Protein AF-Q8W3N2-F1 (afdb_monomer)

Sequence (60 aa):
KLSQMILDKKFAGTLDQGAGCLIIFEDPKTEAIFPATLETISNVGKVVDSLYMRSAKIMA

Foldseek 3Di:
DVVVCCVVPVFPWDQDPPVRDIGGDDDDPPDPVVVVVVVVVVVVVVVVVVVVVVVVVVVD

pLDDT: mean 92.33, std 6.73, range [60.47, 98.5]

InterPro domains:
  IPR040780 6S proteasome subunit Rpn6, C-terminal helix domain [PF18503] (33-55)
  IPR050871 26S Proteasome and COP9 Signalosome Components [PTHR10678] (1-57)

Structure (mmCIF, N/CA/C/O backbone):
data_AF-Q8W3N2-F1
#
_entry.id   AF-Q8W3N2-F1
#
loop_
_atom_site.group_PDB
_atom_site.id
_atom_site.type_symbol
_atom_site.label_atom_id
_atom_site.label_alt_id
_atom_site.label_comp_id
_atom_site.label_asym_id
_atom_site.label_entity_id
_atom_site.label_seq_id
_atom_site.pdbx_PDB_ins_code
_atom_site.Cartn_x
_atom_site.Cartn_y
_atom_site.Cartn_z
_atom_site.occupancy
_atom_site.B_iso_or_equiv
_atom_site.auth_seq_id
_atom_site.auth_comp_id
_atom_site.auth_asym_id
_atom_site.auth_atom_id
_atom_site.pdbx_PDB_model_num
ATOM 1 N N . LYS A 1 1 ? -12.692 13.007 22.616 1.00 87.00 1 LYS A N 1
ATOM 2 C CA . LYS A 1 1 ? -11.579 12.174 23.152 1.00 87.00 1 LYS A CA 1
ATOM 3 C C . LYS A 1 1 ? -11.392 10.882 22.348 1.00 87.00 1 LYS A C 1
ATOM 5 O O . LYS A 1 1 ? -10.268 10.619 21.960 1.00 87.00 1 LYS A O 1
ATOM 10 N N . LEU A 1 2 ? -12.458 10.141 22.011 1.00 90.81 2 LEU A N 1
ATOM 11 C CA . LEU A 1 2 ? -12.383 8.946 21.144 1.00 90.81 2 LEU A CA 1
ATOM 12 C C . LEU A 1 2 ? -11.940 9.244 19.703 1.00 90.81 2 LEU A C 1
ATOM 14 O O . LEU A 1 2 ? -11.091 8.542 19.174 1.00 90.81 2 LEU A O 1
ATOM 18 N N . SER A 1 3 ? -12.438 10.330 19.104 1.00 91.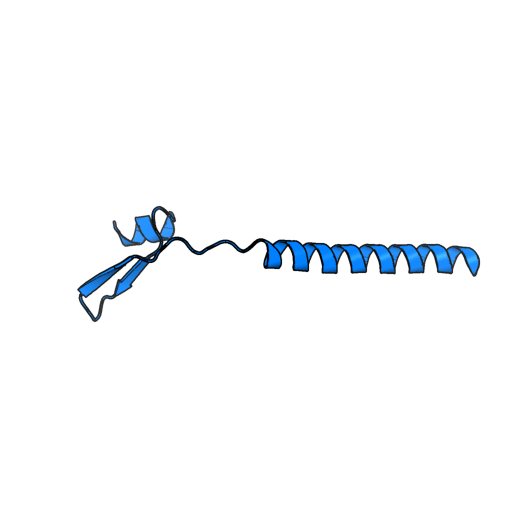50 3 SER A N 1
ATOM 19 C CA . SER A 1 3 ? -11.986 10.801 17.785 1.00 91.50 3 SER A CA 1
ATOM 20 C C . SER A 1 3 ? -10.468 10.991 17.724 1.00 91.50 3 SER A C 1
ATOM 22 O O . SER A 1 3 ? -9.830 10.575 16.766 1.00 91.50 3 SER A O 1
ATOM 24 N N . GLN A 1 4 ? -9.877 11.542 18.789 1.00 95.62 4 GLN A N 1
ATOM 25 C CA . GLN A 1 4 ? -8.429 11.699 18.896 1.00 95.62 4 GLN A CA 1
ATOM 26 C C . GLN A 1 4 ? -7.709 10.351 18.975 1.00 95.62 4 GLN A C 1
ATOM 28 O O . GLN A 1 4 ? -6.650 10.203 18.391 1.00 95.62 4 GLN A O 1
ATOM 33 N N . MET A 1 5 ? -8.276 9.345 19.647 1.00 94.38 5 MET A N 1
ATOM 34 C CA . MET A 1 5 ? -7.661 8.013 19.711 1.00 94.38 5 MET A CA 1
ATOM 35 C C . MET A 1 5 ? -7.628 7.318 18.343 1.00 94.38 5 MET A C 1
ATOM 37 O O . MET A 1 5 ? -6.651 6.633 18.049 1.00 94.38 5 MET A O 1
ATOM 41 N N . ILE A 1 6 ? -8.648 7.543 17.507 1.00 92.56 6 ILE A N 1
ATOM 42 C CA . ILE A 1 6 ? -8.680 7.074 16.113 1.00 92.56 6 ILE A CA 1
ATOM 43 C C . ILE A 1 6 ? -7.607 7.801 15.284 1.00 92.56 6 ILE A C 1
ATOM 45 O O . ILE A 1 6 ? -6.837 7.154 14.578 1.00 92.56 6 ILE A O 1
ATOM 49 N N . LEU A 1 7 ? -7.500 9.132 15.406 1.00 93.56 7 LEU A N 1
ATOM 50 C CA . LEU A 1 7 ? -6.482 9.930 14.702 1.00 93.56 7 LEU A CA 1
ATOM 51 C C . LEU A 1 7 ? -5.049 9.579 15.132 1.00 93.56 7 LEU A C 1
ATOM 53 O O . LEU A 1 7 ? -4.154 9.501 14.295 1.00 93.56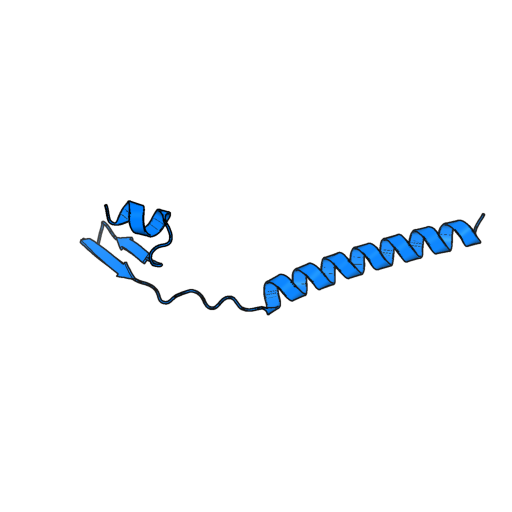 7 LEU A O 1
ATOM 57 N N . ASP A 1 8 ? -4.853 9.302 16.421 1.00 96.06 8 ASP A N 1
ATOM 58 C CA . ASP A 1 8 ? -3.585 8.849 17.001 1.00 96.06 8 ASP A CA 1
ATOM 59 C C . ASP A 1 8 ? -3.251 7.389 16.633 1.00 96.06 8 ASP A C 1
ATOM 61 O O . ASP A 1 8 ? -2.219 6.876 17.064 1.00 96.06 8 ASP A O 1
ATOM 65 N N . LYS A 1 9 ? -4.125 6.691 15.890 1.00 90.50 9 LYS A N 1
ATOM 66 C CA . LYS A 1 9 ? -4.006 5.264 15.544 1.00 90.50 9 LYS A CA 1
ATOM 67 C C . LYS A 1 9 ? -3.848 4.334 16.756 1.00 90.50 9 LYS A C 1
ATOM 69 O O . LYS A 1 9 ? -3.196 3.300 16.665 1.00 90.50 9 LYS A O 1
ATOM 74 N N . LYS A 1 10 ? -4.459 4.673 17.898 1.00 92.00 10 LYS A N 1
ATOM 75 C CA . LYS A 1 10 ? -4.463 3.802 19.094 1.00 92.00 10 LYS A CA 1
ATOM 76 C C . LYS A 1 10 ? -5.340 2.562 18.914 1.00 92.00 10 LYS A C 1
ATOM 78 O O . LYS A 1 10 ? -5.139 1.577 19.612 1.00 92.00 10 LYS A O 1
ATOM 83 N N . PHE A 1 11 ? -6.318 2.641 18.016 1.00 89.50 11 PHE A N 1
ATOM 84 C CA . PHE A 1 11 ? -7.118 1.529 17.510 1.00 89.50 11 PHE A CA 1
ATOM 85 C C . PHE A 1 11 ? -7.736 1.933 16.164 1.00 89.50 11 PHE A C 1
ATOM 87 O O . PHE A 1 11 ? -7.947 3.125 15.909 1.00 89.50 11 PHE A O 1
ATOM 94 N N . ALA A 1 12 ? -8.052 0.957 15.315 1.00 92.00 12 ALA A N 1
ATOM 95 C CA . ALA A 1 12 ? -8.811 1.186 14.091 1.00 92.00 12 ALA A CA 1
ATOM 96 C C . ALA A 1 12 ? -10.312 1.265 14.407 1.00 92.00 12 ALA A C 1
ATOM 98 O O . ALA A 1 12 ? -10.872 0.384 15.058 1.00 92.00 12 ALA A O 1
ATOM 99 N N . GLY A 1 13 ? -10.988 2.325 13.964 1.00 92.75 13 GLY A N 1
ATOM 100 C CA . GLY A 1 13 ? -12.417 2.473 14.219 1.00 92.75 13 GLY A CA 1
ATOM 101 C C . GLY A 1 13 ? -13.043 3.702 13.577 1.00 92.75 13 GLY A C 1
ATOM 102 O O . GLY A 1 13 ? -12.353 4.557 13.019 1.00 92.75 13 GLY A O 1
ATOM 103 N N . THR A 1 14 ? -14.366 3.793 13.669 1.00 94.12 14 THR A N 1
ATOM 104 C CA . THR A 1 14 ? -15.158 4.934 13.201 1.00 94.12 14 THR A CA 1
ATOM 105 C C . THR A 1 14 ? -16.222 5.309 14.223 1.00 94.12 14 THR A C 1
ATOM 107 O O . THR A 1 14 ? -16.822 4.447 14.863 1.00 94.12 14 THR A O 1
ATOM 110 N N . LEU A 1 15 ? -16.455 6.614 14.375 1.00 94.81 15 LEU A N 1
ATOM 111 C CA . LEU A 1 15 ? -17.580 7.136 15.145 1.00 94.81 15 LEU A CA 1
ATOM 112 C C . LEU A 1 15 ? -18.777 7.300 14.208 1.00 94.81 15 LEU A C 1
ATOM 114 O O . LEU A 1 15 ? -18.759 8.184 13.351 1.00 94.81 15 LEU A O 1
ATOM 118 N N . ASP A 1 16 ? -19.807 6.476 14.389 1.00 93.81 16 ASP A N 1
ATOM 119 C CA . ASP A 1 16 ? -21.071 6.611 13.669 1.00 93.81 16 ASP A CA 1
ATOM 120 C C . ASP A 1 16 ? -22.023 7.493 14.485 1.00 93.81 16 ASP A 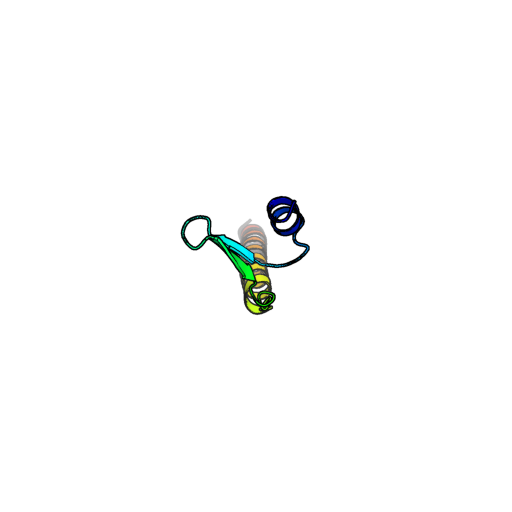C 1
ATOM 122 O O . ASP A 1 16 ? -22.591 7.079 15.498 1.00 93.81 16 ASP A O 1
ATOM 126 N N . GLN A 1 17 ? -22.180 8.744 14.049 1.00 88.44 17 GLN A N 1
ATOM 127 C CA . GLN A 1 17 ? -23.066 9.707 14.705 1.00 88.44 17 GLN A CA 1
ATOM 128 C C . GLN A 1 17 ? -24.553 9.446 14.426 1.00 88.44 17 GLN A C 1
ATOM 130 O O . GLN A 1 17 ? -25.386 9.896 15.208 1.00 88.44 17 GLN A O 1
ATOM 135 N N . GLY A 1 18 ? -24.894 8.730 13.350 1.00 92.81 18 GLY A N 1
ATOM 136 C CA . GLY A 1 18 ? -26.278 8.380 13.023 1.00 92.81 18 GLY A CA 1
ATOM 137 C C . GLY A 1 18 ? -26.803 7.250 13.905 1.00 92.81 18 GLY A C 1
ATOM 138 O O . GLY A 1 18 ? -27.916 7.336 14.420 1.00 92.81 18 GLY A O 1
ATOM 139 N N . ALA A 1 19 ? -25.983 6.221 14.129 1.00 90.50 19 ALA A N 1
ATOM 140 C CA . ALA A 1 19 ? -26.306 5.106 15.022 1.00 90.50 19 ALA A CA 1
ATOM 141 C C . ALA A 1 19 ? -25.953 5.377 16.500 1.00 90.50 19 ALA A C 1
ATOM 143 O O . ALA A 1 19 ? -26.388 4.639 17.385 1.00 90.50 19 ALA A O 1
ATOM 144 N N . GLY A 1 20 ? -25.159 6.416 16.780 1.00 92.12 20 GLY A N 1
ATOM 145 C CA . GLY A 1 20 ? -24.727 6.771 18.134 1.00 92.12 20 GLY A CA 1
ATOM 146 C C . GLY A 1 20 ? -23.729 5.778 18.737 1.00 92.12 20 GLY A C 1
ATOM 147 O O . GLY A 1 20 ? -23.699 5.605 19.957 1.00 92.12 20 GLY A O 1
ATOM 148 N N . CYS A 1 21 ? -22.924 5.108 17.907 1.0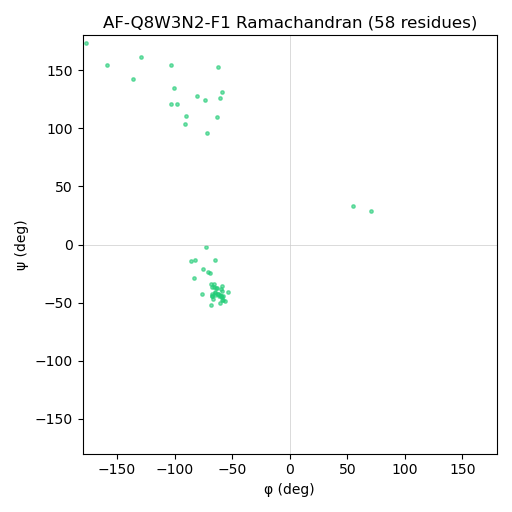0 94.25 21 CYS A N 1
ATOM 149 C CA . CYS A 1 21 ? -22.016 4.048 18.337 1.00 94.25 21 CYS A CA 1
ATOM 150 C C . CYS A 1 21 ? -20.574 4.247 17.840 1.00 94.25 21 CYS A C 1
ATOM 152 O O . CYS A 1 21 ? -20.282 5.015 16.921 1.00 94.25 21 CYS A O 1
ATOM 154 N N . LEU A 1 22 ? -19.646 3.548 18.494 1.00 93.25 22 LEU A N 1
ATOM 155 C CA . LEU A 1 22 ? -18.257 3.416 18.065 1.00 93.25 22 LEU A CA 1
ATOM 156 C C . LEU A 1 22 ? -18.087 2.033 17.440 1.00 93.25 22 LEU A C 1
ATOM 158 O O . LEU A 1 22 ? -18.302 1.025 18.111 1.00 93.25 22 LEU A O 1
ATOM 162 N N . ILE A 1 23 ? -17.670 1.997 16.179 1.00 93.81 23 ILE A N 1
ATOM 163 C CA . ILE A 1 23 ? -17.359 0.761 15.465 1.00 93.81 23 ILE A CA 1
ATOM 164 C C . ILE A 1 23 ? -15.846 0.561 15.536 1.00 93.81 23 ILE A C 1
ATOM 166 O O . ILE A 1 23 ? -15.092 1.431 15.101 1.00 93.81 23 ILE A O 1
ATOM 170 N N . ILE A 1 24 ? -15.408 -0.561 16.105 1.00 93.25 24 ILE A N 1
ATOM 171 C CA . ILE A 1 24 ? -13.996 -0.958 16.173 1.00 93.25 24 ILE A CA 1
ATOM 172 C C . ILE A 1 24 ? -13.735 -1.995 15.088 1.00 93.25 24 ILE A C 1
ATOM 174 O O . ILE A 1 24 ? -14.521 -2.928 14.923 1.00 93.25 24 ILE A O 1
ATOM 178 N N . PHE A 1 25 ? -12.637 -1.827 14.363 1.00 92.12 25 PHE A N 1
ATOM 179 C CA . PHE A 1 25 ? -12.189 -2.773 13.351 1.00 92.12 25 PHE A CA 1
ATOM 180 C C . PHE A 1 25 ? -11.031 -3.607 13.889 1.00 92.12 25 PHE A C 1
ATOM 182 O O . PHE A 1 25 ? -10.282 -3.161 14.759 1.00 92.12 25 PHE A O 1
ATOM 189 N N . GLU A 1 26 ? -10.870 -4.810 13.344 1.00 89.19 26 GLU A N 1
ATOM 190 C CA . GLU A 1 26 ? -9.612 -5.536 13.488 1.00 89.19 26 GLU A CA 1
ATOM 191 C C . GLU A 1 26 ? -8.483 -4.749 12.822 1.00 89.19 26 GLU A C 1
ATOM 193 O O . GLU A 1 26 ? -8.706 -3.994 11.867 1.00 89.19 26 GLU A O 1
ATOM 198 N N . ASP A 1 27 ? -7.262 -4.937 13.320 1.00 82.00 27 ASP A N 1
ATOM 199 C CA . ASP A 1 27 ? -6.103 -4.333 12.685 1.00 82.00 27 ASP A CA 1
ATOM 200 C C . ASP A 1 27 ? -6.007 -4.812 11.230 1.00 8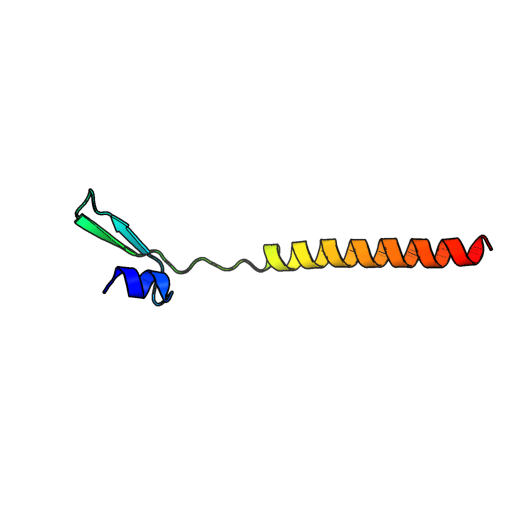2.00 27 ASP A C 1
ATOM 202 O O . ASP A 1 27 ? -6.092 -6.018 10.958 1.00 82.00 27 ASP A O 1
ATOM 206 N N . PRO A 1 28 ? -5.832 -3.888 10.269 1.00 76.44 28 PRO A N 1
ATOM 207 C CA . PRO A 1 28 ? -5.700 -4.268 8.878 1.00 76.44 28 PRO A CA 1
ATOM 208 C C . PRO A 1 28 ? -4.480 -5.176 8.731 1.00 76.44 28 PRO A C 1
ATOM 210 O O . PRO A 1 28 ? -3.367 -4.814 9.118 1.00 76.44 28 PRO A O 1
ATOM 213 N N . LYS A 1 29 ? -4.678 -6.360 8.143 1.00 80.19 29 LYS A N 1
ATOM 214 C CA . LYS A 1 29 ? -3.565 -7.235 7.778 1.00 80.19 29 LYS A CA 1
ATOM 215 C C . LYS A 1 29 ? -2.715 -6.523 6.736 1.00 80.19 29 LYS A C 1
ATOM 217 O O . LYS A 1 29 ? -3.127 -6.357 5.590 1.00 80.19 29 LYS A O 1
ATOM 222 N N . THR A 1 30 ? -1.520 -6.108 7.133 1.00 77.81 30 THR A N 1
ATOM 223 C CA . THR A 1 30 ? -0.543 -5.554 6.203 1.00 77.81 30 THR A CA 1
ATOM 224 C C . THR A 1 30 ? -0.004 -6.691 5.341 1.00 77.81 30 THR A C 1
ATOM 226 O O . THR A 1 30 ? 0.888 -7.430 5.757 1.00 77.81 30 THR A O 1
ATOM 229 N N . GLU A 1 31 ? -0.562 -6.876 4.147 1.00 85.12 31 GLU A N 1
ATOM 230 C CA . GLU A 1 31 ? -0.027 -7.866 3.217 1.00 85.12 31 GLU A CA 1
ATOM 231 C C . GLU A 1 31 ? 1.287 -7.370 2.608 1.00 85.12 31 GLU A C 1
ATOM 233 O O . GLU A 1 31 ? 1.355 -6.304 1.991 1.00 85.12 31 GLU A O 1
ATOM 238 N N . ALA A 1 32 ? 2.342 -8.175 2.745 1.00 89.88 32 ALA A N 1
ATOM 239 C CA . ALA A 1 32 ? 3.674 -7.854 2.234 1.00 89.88 32 ALA A CA 1
ATOM 240 C C . ALA A 1 32 ? 3.737 -7.763 0.696 1.00 89.88 32 ALA A C 1
ATOM 242 O O . ALA A 1 32 ? 4.712 -7.250 0.147 1.00 89.88 32 ALA A O 1
ATOM 243 N N . ILE A 1 33 ? 2.700 -8.230 -0.007 1.00 94.25 33 ILE A N 1
ATOM 244 C CA . ILE A 1 33 ? 2.672 -8.273 -1.468 1.00 94.25 33 ILE A CA 1
ATOM 245 C C . ILE A 1 33 ? 2.613 -6.883 -2.105 1.00 94.25 33 ILE A C 1
ATOM 247 O O . ILE A 1 33 ? 3.239 -6.673 -3.142 1.00 94.25 33 ILE A O 1
ATOM 251 N N . PHE A 1 34 ? 1.935 -5.912 -1.484 1.00 92.12 34 PHE A N 1
ATOM 252 C CA . PHE A 1 34 ? 1.841 -4.562 -2.047 1.00 92.12 34 PHE A CA 1
ATOM 253 C C . PHE A 1 34 ? 3.197 -3.838 -2.027 1.00 92.12 34 PHE A C 1
ATOM 255 O O . PHE A 1 34 ? 3.638 -3.414 -3.099 1.00 92.12 34 PHE A O 1
ATOM 262 N N . PRO A 1 35 ? 3.920 -3.750 -0.887 1.00 94.62 35 PRO A N 1
ATOM 263 C CA . PRO A 1 35 ? 5.275 -3.199 -0.879 1.00 94.62 35 PRO A CA 1
ATOM 264 C C . PRO A 1 35 ? 6.233 -3.952 -1.808 1.00 94.62 35 PRO A C 1
ATOM 266 O O . PRO A 1 35 ? 6.951 -3.316 -2.577 1.00 94.62 35 PRO A O 1
ATOM 269 N N . ALA A 1 36 ? 6.202 -5.290 -1.798 1.00 96.38 36 ALA A N 1
ATOM 270 C CA . ALA A 1 36 ? 7.079 -6.105 -2.639 1.00 96.38 36 ALA A CA 1
ATOM 271 C C . ALA A 1 36 ? 6.829 -5.882 -4.143 1.00 96.38 36 ALA A C 1
AT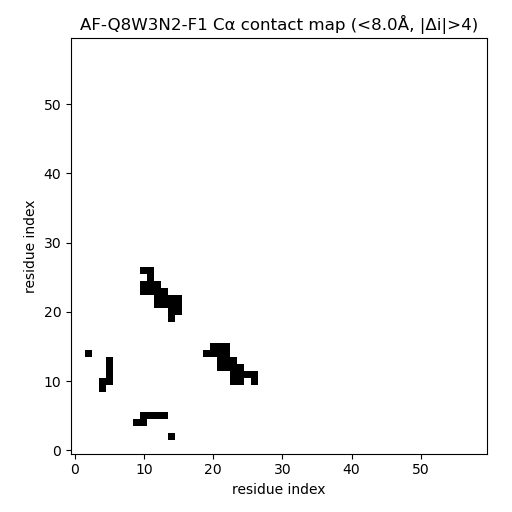OM 273 O O . ALA A 1 36 ? 7.768 -5.838 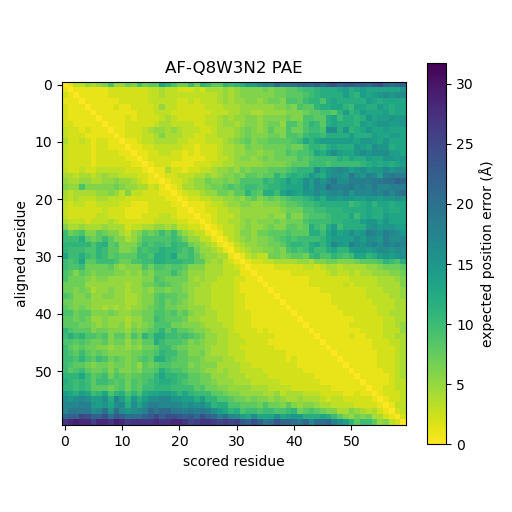-4.943 1.00 96.38 36 ALA A O 1
ATOM 274 N N . THR A 1 37 ? 5.568 -5.691 -4.542 1.00 97.31 37 THR A N 1
ATOM 275 C CA . THR A 1 37 ? 5.205 -5.394 -5.937 1.00 97.31 37 THR A CA 1
ATOM 276 C C . THR A 1 37 ? 5.722 -4.019 -6.357 1.00 97.31 37 THR A C 1
ATOM 278 O O . THR A 1 37 ? 6.314 -3.886 -7.429 1.00 97.31 37 THR A O 1
ATOM 281 N N . LEU A 1 38 ? 5.563 -3.000 -5.505 1.00 97.31 38 LEU A N 1
ATOM 282 C CA . LEU A 1 38 ? 6.083 -1.654 -5.769 1.00 97.31 38 LEU A CA 1
ATOM 283 C C . LEU A 1 38 ? 7.612 -1.645 -5.884 1.00 97.31 38 LEU A C 1
ATOM 285 O O . LEU A 1 38 ? 8.164 -1.017 -6.791 1.00 97.31 38 LEU A O 1
ATOM 289 N N . GLU A 1 39 ? 8.298 -2.375 -5.005 1.00 98.12 39 GLU A N 1
ATOM 290 C CA . GLU A 1 39 ? 9.749 -2.542 -5.069 1.00 98.12 39 GLU A CA 1
ATOM 291 C C . GLU A 1 39 ? 10.179 -3.220 -6.375 1.00 98.12 39 GLU A C 1
ATOM 293 O O . GLU A 1 39 ? 11.103 -2.756 -7.046 1.00 98.12 39 GLU A O 1
ATOM 298 N N . THR A 1 40 ? 9.471 -4.277 -6.778 1.00 98.25 40 THR A N 1
ATOM 299 C CA . THR A 1 40 ? 9.733 -4.993 -8.032 1.00 98.25 40 THR A CA 1
ATOM 300 C C . THR A 1 40 ? 9.614 -4.057 -9.233 1.00 98.25 40 THR A C 1
ATOM 302 O O . THR A 1 40 ? 10.531 -4.000 -10.052 1.00 98.25 40 THR A O 1
ATOM 305 N N . ILE A 1 41 ? 8.540 -3.263 -9.313 1.00 98.38 41 ILE A N 1
ATOM 306 C CA . ILE A 1 41 ? 8.344 -2.276 -10.390 1.00 98.38 41 ILE A CA 1
ATOM 307 C C . ILE A 1 41 ? 9.484 -1.247 -10.401 1.00 98.38 41 ILE A C 1
ATOM 309 O O . ILE A 1 41 ? 10.043 -0.953 -11.459 1.00 98.38 41 ILE A O 1
ATOM 313 N N . SER A 1 42 ? 9.881 -0.737 -9.231 1.00 98.50 42 SER A N 1
ATOM 314 C CA . SER A 1 42 ? 11.009 0.196 -9.120 1.00 98.50 42 SER A CA 1
ATOM 315 C C . SER A 1 42 ? 12.319 -0.421 -9.618 1.00 98.50 42 SER A C 1
ATOM 317 O O . SER A 1 42 ? 13.074 0.221 -10.351 1.00 98.50 42 SER A O 1
ATOM 319 N N . ASN A 1 43 ? 12.590 -1.675 -9.256 1.00 98.50 43 ASN A N 1
ATOM 320 C CA . ASN A 1 43 ? 13.802 -2.374 -9.666 1.00 98.50 43 ASN A CA 1
ATOM 321 C C . ASN A 1 43 ? 13.823 -2.661 -11.172 1.00 98.50 43 ASN A C 1
ATOM 323 O O . ASN A 1 43 ? 14.875 -2.507 -11.792 1.00 98.50 43 ASN A O 1
ATOM 327 N N . VAL A 1 44 ? 12.677 -2.983 -11.780 1.00 98.44 44 VAL A N 1
ATOM 328 C CA . VAL A 1 44 ? 12.559 -3.098 -13.243 1.00 98.44 44 VAL A CA 1
ATOM 329 C C . VAL A 1 44 ? 12.933 -1.778 -13.922 1.00 98.44 44 VAL A C 1
ATOM 331 O O . VAL A 1 44 ? 13.732 -1.797 -14.857 1.00 98.44 44 VAL A O 1
ATOM 334 N N . GLY A 1 45 ? 12.448 -0.636 -13.420 1.00 98.38 45 GLY A N 1
ATOM 335 C CA . GLY A 1 45 ? 12.828 0.685 -13.941 1.00 98.38 45 GLY A CA 1
ATOM 336 C C . GLY A 1 45 ? 14.344 0.914 -13.924 1.00 98.38 45 GLY A C 1
ATOM 337 O O . GLY A 1 45 ? 14.940 1.217 -14.955 1.00 98.38 45 GLY A O 1
ATOM 338 N N . LYS A 1 46 ? 14.999 0.638 -12.787 1.00 98.38 46 LYS A N 1
ATOM 339 C CA . LYS A 1 46 ? 16.466 0.757 -12.656 1.00 98.38 46 LYS A CA 1
ATOM 340 C C . LYS A 1 46 ? 17.223 -0.139 -13.641 1.00 98.38 46 LYS A C 1
ATOM 342 O O . LYS A 1 46 ? 18.277 0.246 -14.147 1.00 98.38 46 LYS A O 1
ATOM 347 N N . VAL A 1 47 ? 16.719 -1.349 -13.893 1.00 98.38 47 VAL A N 1
ATOM 348 C CA . VAL A 1 47 ? 17.329 -2.279 -14.854 1.00 98.38 47 VAL A CA 1
ATOM 349 C C . VAL A 1 47 ? 17.202 -1.741 -16.277 1.00 98.38 47 VAL A C 1
ATOM 351 O O . VAL A 1 47 ? 18.195 -1.755 -17.004 1.00 98.38 47 VAL A O 1
ATOM 354 N N . VAL A 1 48 ? 16.029 -1.230 -16.660 1.00 98.38 48 VAL A N 1
ATOM 355 C CA . VAL A 1 48 ? 15.810 -0.609 -17.976 1.00 98.38 48 VAL A CA 1
ATOM 356 C C . VAL A 1 48 ? 16.766 0.566 -18.186 1.00 98.38 48 VAL A C 1
ATOM 358 O O . VAL A 1 48 ? 17.464 0.602 -19.202 1.00 98.38 48 VAL A O 1
ATOM 361 N N . ASP A 1 49 ? 16.885 1.459 -17.202 1.00 97.81 49 ASP A N 1
ATOM 362 C CA . ASP A 1 49 ? 17.815 2.593 -17.263 1.00 97.81 49 ASP A CA 1
ATOM 363 C C . ASP A 1 49 ? 19.270 2.121 -17.419 1.00 97.81 49 ASP A C 1
ATOM 365 O O . ASP A 1 49 ? 20.022 2.624 -18.261 1.00 97.81 49 ASP A O 1
ATOM 369 N N . SER A 1 50 ? 19.671 1.097 -16.657 1.00 97.88 50 SER A N 1
ATOM 370 C CA . SER A 1 50 ? 21.017 0.521 -16.750 1.00 97.88 50 SER A CA 1
ATOM 371 C C . SER A 1 50 ? 21.299 -0.082 -18.129 1.00 97.88 50 SER A C 1
ATOM 373 O O . SER A 1 50 ? 22.387 0.117 -18.681 1.00 97.88 50 SER A O 1
ATOM 375 N N . LEU A 1 51 ? 20.335 -0.804 -18.705 1.00 97.50 51 LEU A N 1
ATOM 376 C CA . LEU A 1 51 ? 20.453 -1.395 -20.038 1.00 97.50 51 LEU A CA 1
ATOM 377 C C . LEU A 1 51 ? 20.550 -0.320 -21.122 1.00 97.50 51 LEU A C 1
ATOM 379 O O . LEU A 1 51 ? 21.387 -0.443 -22.020 1.00 97.50 51 LEU A O 1
ATOM 383 N N . TYR A 1 52 ? 19.763 0.750 -21.013 1.00 96.94 52 TYR A N 1
ATOM 384 C CA . TYR A 1 52 ? 19.839 1.887 -21.926 1.00 96.94 52 TYR A CA 1
ATOM 385 C C . TYR A 1 52 ? 21.224 2.545 -21.884 1.00 96.94 52 TYR A C 1
ATOM 387 O O . TYR A 1 52 ? 21.878 2.680 -22.920 1.00 96.94 52 TYR A O 1
ATOM 395 N N . MET A 1 53 ? 21.733 2.857 -20.685 1.00 96.88 53 MET A N 1
ATOM 396 C CA . MET A 1 53 ? 23.070 3.441 -20.512 1.00 96.88 53 MET A CA 1
ATOM 397 C C . MET A 1 53 ? 24.186 2.551 -21.071 1.00 96.88 53 MET A C 1
ATOM 399 O O . MET A 1 53 ? 25.149 3.053 -21.652 1.00 96.88 53 MET A O 1
ATOM 403 N N . ARG A 1 54 ? 24.089 1.230 -20.882 1.00 95.69 54 ARG A N 1
ATOM 404 C CA . ARG A 1 54 ? 25.065 0.270 -21.423 1.00 95.69 54 ARG A CA 1
ATOM 405 C C . ARG A 1 54 ? 25.005 0.206 -22.945 1.00 95.69 54 ARG A C 1
ATOM 407 O O . ARG A 1 54 ? 26.053 0.208 -23.579 1.00 95.69 54 ARG A O 1
ATOM 414 N N . SER A 1 55 ? 23.803 0.192 -23.516 1.00 95.69 55 SER A N 1
ATOM 415 C CA . SER A 1 55 ? 23.599 0.145 -24.968 1.00 95.69 55 SER A CA 1
ATOM 416 C C . SER A 1 55 ? 24.121 1.413 -25.645 1.00 95.69 55 SER A C 1
ATOM 418 O O . SER A 1 55 ? 24.850 1.324 -26.628 1.00 95.69 55 SER A O 1
ATOM 420 N N . ALA A 1 56 ? 23.850 2.587 -25.065 1.00 94.12 56 ALA A N 1
ATOM 421 C CA . ALA A 1 56 ? 24.350 3.865 -25.572 1.00 94.12 56 ALA A CA 1
ATOM 422 C C . ALA A 1 56 ? 25.888 3.924 -25.635 1.00 94.12 56 ALA A C 1
ATOM 424 O O . ALA A 1 56 ? 26.438 4.481 -26.577 1.00 94.12 56 ALA A O 1
ATOM 425 N N . LYS A 1 57 ? 26.588 3.308 -24.671 1.00 91.31 57 LYS A N 1
ATOM 426 C CA . LYS A 1 57 ? 28.059 3.215 -24.675 1.00 91.31 57 LYS A CA 1
ATOM 427 C C . LYS A 1 57 ? 28.625 2.301 -25.760 1.00 91.31 57 LYS A C 1
ATOM 429 O O . LYS A 1 57 ? 29.789 2.452 -26.091 1.00 91.31 57 LYS A O 1
ATOM 434 N N . ILE A 1 58 ? 27.852 1.329 -26.243 1.00 90.00 58 ILE A N 1
ATOM 435 C CA . ILE A 1 58 ? 28.280 0.410 -27.311 1.00 90.00 58 ILE A CA 1
ATOM 436 C C . ILE A 1 58 ? 28.080 1.051 -28.691 1.00 90.00 58 ILE A C 1
ATOM 438 O O . ILE A 1 58 ? 28.789 0.713 -29.631 1.00 90.00 58 ILE A O 1
ATOM 442 N N . MET A 1 59 ? 27.102 1.952 -28.824 1.00 77.94 59 MET A N 1
ATOM 443 C CA . MET A 1 59 ? 26.802 2.645 -30.083 1.00 77.94 59 MET A CA 1
ATOM 444 C C . MET A 1 59 ? 27.699 3.864 -30.357 1.00 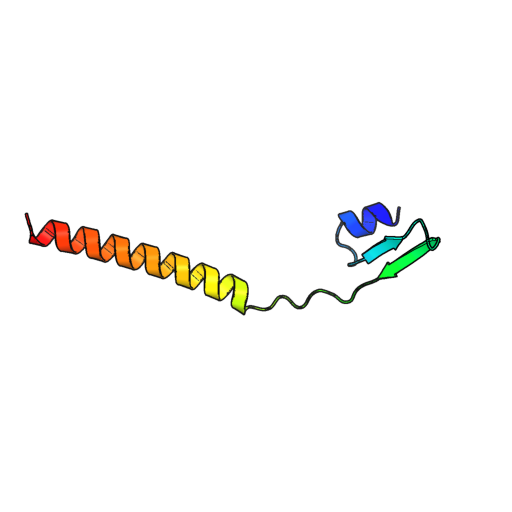77.94 59 MET A C 1
ATOM 446 O O . MET A 1 59 ? 27.659 4.383 -31.472 1.00 77.94 59 MET A O 1
ATOM 450 N N . ALA A 1 60 ? 28.452 4.332 -29.357 1.00 60.47 60 ALA A N 1
ATOM 451 C CA . ALA A 1 60 ? 29.443 5.404 -29.467 1.00 60.47 60 ALA A CA 1
ATOM 452 C C . ALA A 1 60 ? 30.835 4.831 -29.762 1.00 60.47 60 ALA A C 1
ATOM 454 O O . ALA A 1 60 ? 31.575 5.484 -30.530 1.00 60.47 60 ALA A O 1
#

Radius of gyration: 23.26 Å; Cα contacts (8 Å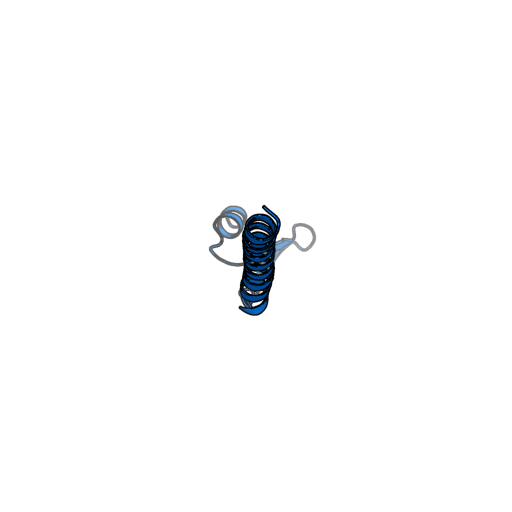, |Δi|>4): 28; chains: 1; bounding box: 56×20×53 Å

Mean predicted aligned error: 6.72 Å

Solvent-accessible surface area (backbone atoms only — not comparable to full-atom values): 3725 Å² total; per-residue (Å²): 112,68,70,54,38,40,74,70,62,77,47,52,57,48,80,40,79,89,81,71,45,77,49,74,50,76,79,79,81,81,64,67,61,61,64,51,49,54,51,50,55,52,49,51,52,54,50,53,53,50,51,49,58,54,50,56,65,72,77,105

Secondary structure (DSSP, 8-state):
-HHHHHHTTSS-EEEETTTTEEEEPPPP---THHHHHHHHHHHHHHHHHHHHHHHHHHH-

Nearest PDB structures (foldseek):
  6epc-assembly1_Q  TM=6.661E-01  e=5.274E-05  Rattus norvegicus
  6j30-assembly1_Q  TM=6.347E-01  e=4.205E-03  Saccharomyces cerevisiae S288C
  7qxx-assembly1_W  TM=4.706E-01  e=1.794E-01  Homo sapiens
  6zon-assembly1_E  TM=4.771E-01  e=8.873E-01  Homo sapiens
  5wvk-assembly1_S  TM=4.474E-01  e=9.512E-01  Saccharomyces cerevisiae S288C

Organism: Oryza sativa subsp. japonica (NCBI:txid39947)